Protein AF-E0SQ27-F1 (afdb_monomer_lite)

Secondary structure (DSSP, 8-state):
-----------EE-TTT--EESSPEEE--TT-SS-EEESSHHHHHHHHHHHHHHHHHHHHHHHHHHHHTTS--

pLDDT: mean 78.58, std 18.34, range [38.5, 96.44]

Sequence (73 aa):
MPLEIKGIESVYRCIVCGKLTSNPIFYKTCCMNKAAIFCSQQCA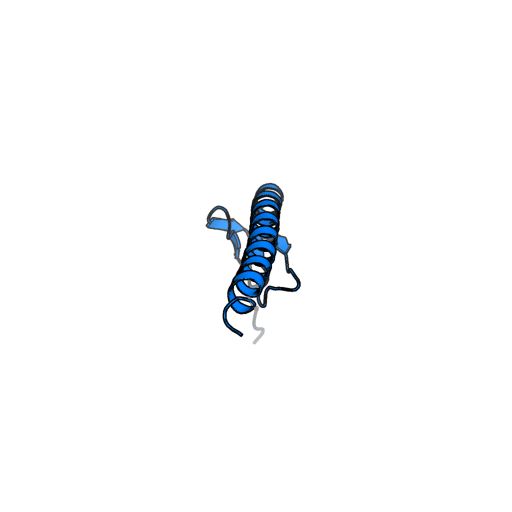QKWISQWIRNQEQIIRKSAQSIKFGKHLM

Structure (mmCIF, N/CA/C/O backbone):
data_AF-E0SQ27-F1
#
_entry.id   AF-E0SQ27-F1
#
loop_
_atom_site.group_PDB
_atom_site.id
_atom_site.type_symbol
_atom_site.label_atom_id
_atom_site.label_alt_id
_atom_site.label_comp_id
_atom_site.label_asym_id
_atom_site.label_entity_id
_atom_site.label_seq_id
_atom_site.pdbx_PDB_ins_code
_atom_site.Cartn_x
_atom_site.Cartn_y
_atom_site.Cartn_z
_atom_site.occupancy
_atom_site.B_iso_or_equiv
_atom_site.auth_seq_id
_atom_site.auth_comp_id
_atom_site.auth_asym_id
_atom_site.auth_atom_id
_atom_site.pdbx_PDB_model_num
ATOM 1 N N . MET A 1 1 ? 34.953 -15.103 -17.047 1.00 38.50 1 MET A N 1
ATOM 2 C CA . MET A 1 1 ? 33.881 -14.725 -17.994 1.00 38.50 1 MET A CA 1
ATOM 3 C C . MET A 1 1 ? 33.004 -13.682 -17.317 1.00 38.50 1 MET A C 1
ATOM 5 O O . MET A 1 1 ? 32.690 -13.902 -16.151 1.00 38.50 1 MET A O 1
ATOM 9 N N . PRO A 1 2 ? 32.659 -12.558 -17.964 1.00 40.38 2 PRO A N 1
ATOM 10 C CA . PRO A 1 2 ? 31.769 -11.573 -17.362 1.00 40.38 2 PRO A CA 1
ATOM 11 C C . PRO A 1 2 ? 30.316 -12.069 -17.423 1.00 40.38 2 PRO A C 1
ATOM 13 O O . PRO A 1 2 ? 29.855 -12.517 -18.469 1.00 40.38 2 PRO A O 1
ATOM 16 N N . LEU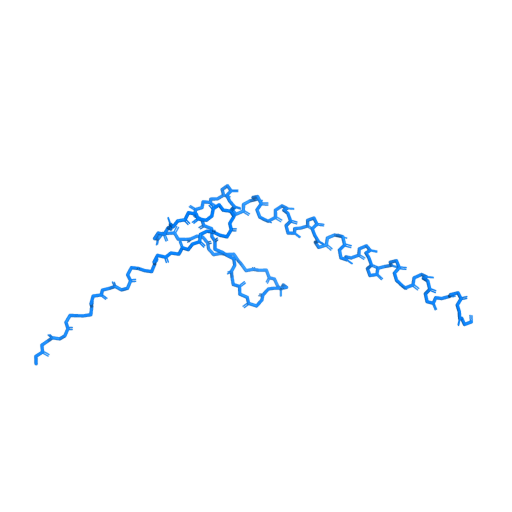 A 1 3 ? 29.620 -12.025 -16.285 1.00 51.38 3 LEU A N 1
ATOM 17 C CA . LEU A 1 3 ? 28.193 -12.327 -16.165 1.00 51.38 3 LEU A CA 1
ATOM 18 C C . LEU A 1 3 ? 27.406 -11.017 -16.283 1.00 51.38 3 LEU A C 1
ATOM 20 O O . LEU A 1 3 ? 27.472 -10.177 -15.388 1.00 51.38 3 LEU A O 1
ATOM 24 N N . GLU A 1 4 ? 26.650 -10.847 -17.367 1.00 51.12 4 GLU A N 1
ATOM 25 C CA . GLU A 1 4 ? 25.605 -9.825 -17.430 1.00 51.12 4 GLU A CA 1
ATOM 26 C C . GLU A 1 4 ? 24.400 -10.289 -16.609 1.00 51.12 4 GLU A C 1
ATOM 28 O O . GLU A 1 4 ? 23.709 -11.252 -16.952 1.00 51.12 4 GLU A O 1
ATOM 33 N N . ILE A 1 5 ? 24.132 -9.592 -15.508 1.00 60.56 5 ILE A N 1
ATOM 34 C CA . ILE A 1 5 ? 22.893 -9.754 -14.752 1.00 60.56 5 ILE A CA 1
ATOM 35 C C . ILE A 1 5 ? 21.829 -8.950 -15.502 1.00 60.56 5 ILE A C 1
ATOM 37 O O . ILE A 1 5 ? 21.797 -7.724 -15.413 1.00 60.56 5 ILE A O 1
ATOM 41 N N . LYS A 1 6 ? 20.963 -9.633 -16.264 1.00 50.94 6 LYS A N 1
ATOM 42 C CA . LYS A 1 6 ? 19.755 -9.014 -16.829 1.00 50.94 6 LYS A CA 1
ATOM 43 C C . LYS A 1 6 ? 18.961 -8.390 -15.681 1.00 50.94 6 LYS A C 1
ATOM 45 O O . LYS A 1 6 ? 18.526 -9.103 -14.777 1.00 50.94 6 LYS A O 1
ATOM 50 N N . GLY A 1 7 ? 18.826 -7.064 -15.704 1.00 52.34 7 GLY A N 1
ATOM 51 C CA . GLY A 1 7 ? 18.091 -6.308 -14.697 1.00 52.34 7 GLY A CA 1
ATOM 52 C C . GLY A 1 7 ? 16.701 -6.902 -14.490 1.00 52.34 7 GLY A C 1
ATOM 53 O O . GLY A 1 7 ? 15.983 -7.177 -15.450 1.00 52.34 7 GLY A O 1
ATOM 54 N N . ILE A 1 8 ? 16.340 -7.145 -13.232 1.00 60.00 8 ILE A N 1
ATOM 55 C CA . ILE A 1 8 ? 15.005 -7.611 -12.872 1.00 60.00 8 ILE A CA 1
ATOM 56 C C . ILE A 1 8 ? 14.074 -6.412 -13.063 1.00 60.00 8 ILE A C 1
ATOM 58 O O . ILE A 1 8 ? 13.889 -5.618 -12.143 1.00 60.00 8 ILE A O 1
ATOM 62 N N . GLU A 1 9 ? 13.509 -6.244 -14.258 1.00 64.88 9 GLU A N 1
ATOM 63 C CA . GLU A 1 9 ? 12.335 -5.391 -14.426 1.00 64.88 9 GLU A CA 1
ATOM 64 C C . GLU A 1 9 ? 11.189 -6.048 -13.653 1.00 64.88 9 GLU A C 1
ATOM 66 O O . GLU A 1 9 ? 10.509 -6.959 -14.133 1.00 64.88 9 GLU A O 1
ATOM 71 N N . SER A 1 10 ? 11.024 -5.657 -12.391 1.00 78.12 10 SER A N 1
ATOM 72 C CA . SER A 1 10 ? 9.977 -6.194 -11.539 1.00 78.12 10 SER A CA 1
ATOM 73 C C . SER A 1 10 ? 8.632 -5.631 -11.989 1.00 78.12 10 SER A C 1
ATOM 75 O O . SER A 1 10 ? 8.269 -4.484 -11.735 1.00 78.12 10 SER A O 1
ATOM 77 N N . VAL A 1 11 ? 7.875 -6.462 -12.702 1.00 87.69 11 VAL A N 1
ATOM 78 C CA . VAL A 1 11 ? 6.495 -6.160 -13.073 1.00 87.69 11 VAL A CA 1
ATOM 79 C C . VAL A 1 11 ? 5.591 -6.498 -11.892 1.00 87.69 11 VAL A C 1
ATOM 81 O O . VAL A 1 11 ? 5.541 -7.639 -11.431 1.00 87.69 11 VAL A O 1
ATOM 84 N N . TYR A 1 12 ? 4.839 -5.512 -11.412 1.00 91.94 12 TYR A N 1
ATOM 85 C CA . TYR A 1 12 ? 3.927 -5.671 -10.285 1.00 91.94 12 TYR A CA 1
ATOM 86 C C . TYR A 1 12 ? 2.468 -5.620 -10.718 1.00 91.94 12 TYR A C 1
ATOM 88 O O . TYR A 1 12 ? 2.096 -4.893 -11.639 1.00 91.94 12 TYR A O 1
ATOM 96 N N . ARG A 1 13 ? 1.612 -6.356 -10.004 1.00 94.44 13 ARG A N 1
ATOM 97 C CA . ARG A 1 13 ? 0.168 -6.373 -10.241 1.00 94.44 13 ARG A CA 1
ATOM 98 C C . ARG A 1 13 ? -0.557 -5.436 -9.280 1.00 94.44 13 ARG A C 1
ATOM 100 O O . ARG A 1 13 ? -0.448 -5.579 -8.065 1.00 94.44 13 ARG A O 1
ATOM 107 N N . CYS A 1 14 ? -1.332 -4.505 -9.829 1.00 95.50 14 CYS A N 1
ATOM 108 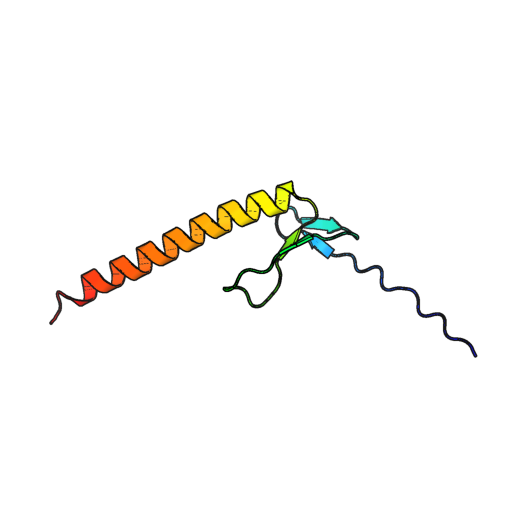C CA . CYS A 1 14 ? -2.191 -3.617 -9.052 1.00 95.50 14 CYS A CA 1
ATOM 109 C C . CYS A 1 14 ? -3.284 -4.413 -8.332 1.00 95.50 14 CYS A C 1
ATOM 111 O O . CYS A 1 14 ? -4.034 -5.150 -8.974 1.00 95.50 14 CYS A O 1
ATOM 113 N N . ILE A 1 15 ? -3.440 -4.206 -7.025 1.00 95.00 15 ILE A N 1
ATOM 114 C CA . ILE A 1 15 ? -4.442 -4.933 -6.228 1.00 95.00 15 ILE A CA 1
ATOM 115 C C . ILE A 1 15 ? -5.884 -4.481 -6.506 1.00 95.00 15 ILE A C 1
ATOM 117 O O . ILE A 1 15 ? -6.826 -5.184 -6.162 1.00 95.00 15 ILE A O 1
ATOM 121 N N . VAL A 1 16 ? -6.062 -3.296 -7.104 1.00 96.00 16 VAL A N 1
ATOM 122 C CA . VAL A 1 16 ? -7.381 -2.666 -7.295 1.00 96.00 16 VAL A CA 1
ATOM 123 C C . VAL A 1 16 ? -7.996 -3.020 -8.642 1.00 96.00 16 VAL A C 1
ATOM 125 O O . VAL A 1 16 ? -9.185 -3.307 -8.714 1.00 96.00 16 VAL A O 1
ATOM 128 N N . CYS A 1 17 ? -7.205 -2.971 -9.715 1.00 96.38 17 CYS A N 1
ATOM 129 C CA . CYS A 1 17 ? -7.686 -3.201 -11.081 1.00 96.38 17 CYS A CA 1
ATOM 130 C C . CYS A 1 17 ? -7.001 -4.379 -11.784 1.00 96.38 17 CYS A C 1
ATOM 132 O O . CYS A 1 17 ? -7.362 -4.712 -12.906 1.00 96.38 17 CYS A O 1
ATOM 134 N N . GLY A 1 18 ? -5.986 -4.992 -11.168 1.00 95.69 18 GLY A N 1
ATOM 135 C CA . GLY A 1 18 ? -5.270 -6.131 -11.738 1.00 95.69 18 GLY A CA 1
ATOM 136 C C . GLY A 1 18 ? -4.268 -5.796 -12.846 1.00 95.69 18 GLY A C 1
ATOM 137 O O . GLY A 1 18 ? -3.607 -6.721 -13.315 1.00 95.69 18 GLY A O 1
ATOM 138 N N . LYS A 1 19 ? -4.124 -4.524 -13.249 1.00 95.81 19 LYS A N 1
ATOM 139 C CA . LYS A 1 19 ? -3.163 -4.085 -14.276 1.00 95.81 19 LYS A CA 1
ATOM 140 C C . LYS A 1 19 ? -1.718 -4.325 -13.826 1.00 95.81 19 LYS A C 1
ATOM 142 O O . LYS A 1 19 ? -1.384 -4.098 -12.661 1.00 95.81 19 LYS A O 1
ATOM 147 N N . LEU A 1 20 ? -0.871 -4.741 -14.764 1.00 94.50 20 LEU A N 1
ATOM 148 C CA . LEU A 1 20 ? 0.572 -4.865 -14.574 1.00 94.50 20 LEU A CA 1
ATOM 149 C C . LEU A 1 20 ? 1.268 -3.506 -14.761 1.00 94.50 20 LEU A C 1
ATOM 151 O O . LEU A 1 20 ? 0.918 -2.752 -15.671 1.00 94.50 20 LEU A O 1
ATOM 155 N N . THR A 1 21 ? 2.227 -3.179 -13.896 1.00 91.88 21 THR A N 1
ATOM 156 C CA . THR A 1 21 ? 3.018 -1.941 -13.957 1.00 91.88 21 THR A CA 1
ATOM 157 C C . THR A 1 21 ? 4.482 -2.218 -13.631 1.00 91.88 21 THR A C 1
ATOM 159 O O . THR A 1 21 ? 4.777 -2.984 -12.714 1.00 91.88 21 THR A O 1
ATOM 162 N N . SER A 1 22 ? 5.391 -1.577 -14.360 1.00 91.75 22 SER A N 1
ATOM 163 C CA . SER A 1 22 ? 6.822 -1.517 -14.033 1.00 91.75 22 SER A CA 1
ATOM 164 C C . SER A 1 22 ? 7.151 -0.377 -13.063 1.00 91.75 22 SER A C 1
ATOM 166 O O . SER A 1 22 ? 8.193 -0.399 -12.421 1.00 91.75 22 SER A O 1
ATOM 168 N N . ASN A 1 23 ? 6.244 0.596 -12.906 1.00 90.31 23 ASN A N 1
ATOM 169 C CA . ASN A 1 23 ? 6.375 1.702 -11.959 1.00 90.31 23 ASN A CA 1
ATOM 170 C C . ASN A 1 23 ? 5.220 1.656 -10.939 1.00 90.31 23 ASN A C 1
ATOM 172 O O . ASN A 1 23 ? 4.163 2.263 -11.160 1.00 90.31 23 ASN A O 1
ATOM 176 N N . PRO A 1 24 ? 5.332 0.827 -9.887 1.00 92.56 24 PRO A N 1
ATOM 177 C CA . PRO A 1 24 ? 4.303 0.690 -8.864 1.00 92.56 24 PRO A CA 1
ATOM 178 C C . PRO A 1 24 ? 4.328 1.827 -7.839 1.00 92.56 24 PRO A C 1
ATOM 180 O O . PRO A 1 24 ? 5.374 2.343 -7.458 1.00 92.56 24 PRO A O 1
ATOM 183 N N . ILE A 1 25 ? 3.156 2.123 -7.286 1.00 93.06 25 ILE A N 1
ATOM 184 C CA . ILE A 1 25 ? 3.022 2.885 -6.045 1.00 93.06 25 ILE A CA 1
ATOM 185 C C . ILE A 1 25 ? 2.828 1.880 -4.913 1.00 93.06 25 ILE A C 1
ATOM 187 O O . ILE A 1 25 ? 1.863 1.110 -4.927 1.00 93.06 25 ILE A O 1
ATOM 191 N N . PHE A 1 26 ? 3.725 1.903 -3.931 1.00 91.12 26 PHE A N 1
ATOM 192 C CA . PHE A 1 26 ? 3.606 1.104 -2.716 1.00 91.12 26 PHE A CA 1
ATOM 193 C C . PHE A 1 26 ? 2.976 1.926 -1.598 1.00 91.12 26 PHE A C 1
ATOM 195 O O . PHE A 1 26 ? 3.373 3.063 -1.352 1.00 91.12 26 PHE A O 1
ATOM 202 N N . TYR A 1 27 ? 2.025 1.335 -0.884 1.00 88.69 27 TYR A N 1
ATOM 203 C CA . TYR A 1 27 ? 1.424 1.949 0.294 1.00 88.69 27 TYR A CA 1
ATOM 204 C C . TYR A 1 27 ? 1.413 0.957 1.449 1.00 88.69 27 TYR A C 1
ATOM 206 O O . TYR A 1 27 ? 1.002 -0.193 1.290 1.00 88.69 27 TYR A O 1
ATOM 214 N N . LYS A 1 28 ? 1.863 1.394 2.624 1.00 88.25 28 LYS A N 1
ATOM 215 C CA . LYS A 1 28 ? 1.897 0.572 3.833 1.00 88.25 28 LYS A CA 1
ATOM 216 C C . LYS A 1 28 ? 1.159 1.300 4.946 1.00 88.25 28 LYS A C 1
ATOM 218 O O . LYS A 1 28 ? 1.473 2.441 5.259 1.00 88.25 28 LYS A O 1
ATOM 223 N N . THR A 1 29 ? 0.194 0.619 5.546 1.00 84.38 29 THR A N 1
ATOM 224 C CA . THR A 1 29 ? -0.521 1.088 6.738 1.00 84.38 29 THR A CA 1
ATOM 225 C C . THR A 1 29 ? 0.010 0.367 7.973 1.00 84.38 29 THR A C 1
ATOM 227 O O . THR A 1 29 ? 0.472 -0.769 7.861 1.00 84.38 29 THR A O 1
ATOM 230 N N . CYS A 1 30 ? -0.113 0.970 9.159 1.00 82.56 30 CYS A N 1
ATOM 231 C CA . CYS A 1 30 ? 0.330 0.363 10.424 1.00 82.56 30 CYS A CA 1
ATOM 232 C C . CYS A 1 30 ? -0.292 -1.021 10.695 1.00 82.56 30 CYS A C 1
ATOM 234 O O . CYS A 1 30 ? 0.346 -1.866 11.310 1.00 82.56 30 CYS A O 1
ATOM 236 N N . CYS A 1 31 ? -1.497 -1.281 10.178 1.00 81.31 31 CYS A N 1
ATOM 237 C CA . CYS A 1 31 ? -2.218 -2.543 10.367 1.00 81.31 31 CYS A CA 1
ATOM 238 C C . CYS A 1 31 ? -1.956 -3.597 9.271 1.00 81.31 31 CYS A C 1
ATOM 240 O O . CYS A 1 31 ? -2.704 -4.569 9.180 1.00 81.31 31 CYS A O 1
ATOM 242 N N . MET A 1 32 ? -0.955 -3.414 8.398 1.00 82.69 32 MET A N 1
ATOM 243 C CA . MET A 1 32 ? -0.662 -4.353 7.306 1.00 82.69 32 MET A CA 1
ATOM 244 C C . MET A 1 32 ? 0.802 -4.802 7.286 1.00 82.69 32 MET A C 1
ATOM 246 O O . MET A 1 32 ? 1.723 -3.992 7.192 1.00 82.69 32 MET A O 1
ATOM 250 N N . ASN A 1 33 ? 1.006 -6.124 7.271 1.00 84.94 33 ASN A N 1
ATOM 251 C CA . ASN A 1 33 ? 2.336 -6.742 7.198 1.00 84.94 33 ASN A CA 1
ATOM 252 C C . ASN A 1 33 ? 2.995 -6.597 5.816 1.00 84.94 33 ASN A C 1
ATOM 254 O O . ASN A 1 33 ? 4.220 -6.575 5.717 1.00 84.94 33 ASN A O 1
ATOM 258 N N . LYS A 1 34 ? 2.201 -6.488 4.743 1.00 86.94 34 LYS A N 1
ATOM 259 C CA . LYS A 1 34 ? 2.676 -6.342 3.357 1.00 86.94 34 LYS A CA 1
ATOM 260 C C . LYS A 1 34 ? 2.187 -5.023 2.762 1.00 86.94 34 LYS A C 1
ATOM 262 O O . LYS A 1 34 ? 1.072 -4.599 3.055 1.00 86.94 34 LYS A O 1
ATOM 267 N N . ALA A 1 35 ? 3.009 -4.393 1.924 1.00 88.00 35 ALA A N 1
ATOM 268 C CA . ALA A 1 35 ? 2.619 -3.184 1.204 1.00 88.00 35 ALA A CA 1
ATOM 269 C C . ALA A 1 35 ? 1.571 -3.500 0.125 1.00 88.00 35 ALA A C 1
ATOM 271 O O . ALA A 1 35 ? 1.680 -4.494 -0.596 1.00 88.00 35 ALA A O 1
ATOM 272 N N . ALA A 1 36 ? 0.570 -2.635 0.012 1.00 92.06 36 ALA A N 1
ATOM 273 C CA . ALA A 1 36 ? -0.378 -2.620 -1.088 1.00 92.06 36 ALA A CA 1
ATOM 274 C C . ALA A 1 36 ? 0.279 -2.005 -2.331 1.00 92.06 36 ALA A C 1
ATOM 276 O O . ALA A 1 36 ? 1.025 -1.031 -2.218 1.00 92.06 36 ALA A O 1
ATOM 277 N N . ILE A 1 37 ? 0.002 -2.576 -3.505 1.00 94.31 37 ILE A N 1
ATOM 278 C CA . ILE A 1 37 ? 0.641 -2.190 -4.766 1.00 94.31 37 ILE A CA 1
ATOM 279 C C . ILE A 1 37 ? -0.396 -1.631 -5.735 1.00 94.31 37 ILE A C 1
ATOM 281 O O . ILE A 1 37 ? -1.425 -2.268 -5.989 1.00 94.31 37 ILE A O 1
ATOM 285 N N . PHE A 1 38 ? -0.107 -0.469 -6.321 1.00 95.81 38 PHE A N 1
ATOM 286 C CA . PHE A 1 38 ? -1.008 0.222 -7.241 1.00 95.81 38 PHE A CA 1
ATOM 287 C C . PHE A 1 38 ? -0.312 0.628 -8.535 1.00 95.81 38 PHE A C 1
ATOM 289 O O . PHE A 1 38 ? 0.853 1.009 -8.536 1.00 95.81 38 PHE A O 1
ATOM 296 N N . CYS A 1 39 ? -1.056 0.603 -9.641 1.00 95.62 39 CYS A N 1
ATOM 297 C CA . CYS A 1 39 ? -0.575 1.090 -10.937 1.00 95.62 39 CYS A CA 1
ATOM 298 C C . CYS A 1 39 ? -0.839 2.583 -11.179 1.00 95.62 39 CYS A C 1
ATOM 300 O O . CYS A 1 39 ? -0.391 3.116 -12.187 1.00 95.62 39 CYS A O 1
ATOM 302 N N . SER A 1 40 ? -1.634 3.245 -10.333 1.00 95.69 40 SER A N 1
ATOM 303 C CA . SER A 1 40 ? -1.959 4.666 -10.474 1.00 95.69 40 SER A CA 1
ATOM 304 C C . SER A 1 40 ? -2.426 5.275 -9.155 1.00 95.69 40 SER A C 1
ATOM 306 O O . SER A 1 40 ? -2.909 4.573 -8.260 1.00 95.69 40 SER A O 1
ATOM 308 N N . GL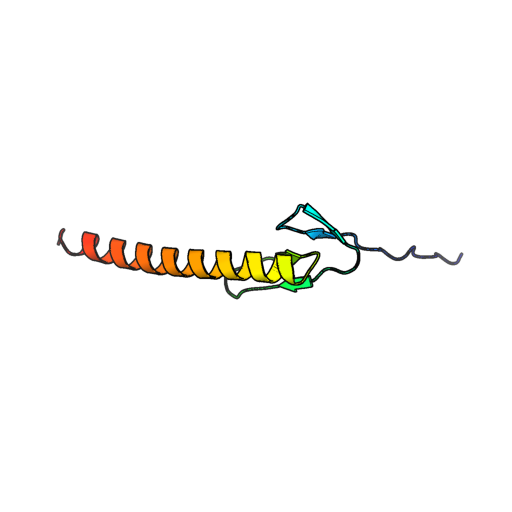N A 1 41 ? -2.342 6.603 -9.066 1.00 95.44 41 GLN A N 1
ATOM 309 C CA . GLN A 1 41 ? -2.803 7.365 -7.906 1.00 95.44 41 GLN A C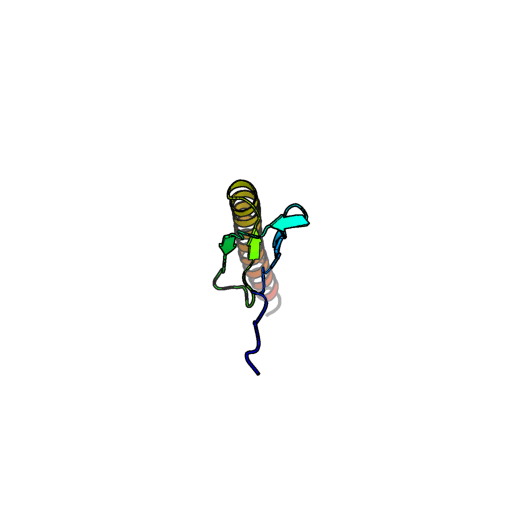A 1
ATOM 310 C C . GLN A 1 41 ? -4.316 7.204 -7.681 1.00 95.44 41 GLN A C 1
ATOM 312 O O . GLN A 1 41 ? -4.764 7.097 -6.545 1.00 95.44 41 GLN A O 1
ATOM 317 N N . GLN A 1 42 ? -5.099 7.084 -8.758 1.00 96.44 42 GLN A N 1
ATOM 318 C CA . GLN A 1 42 ? -6.541 6.824 -8.688 1.00 96.44 42 GLN A CA 1
ATOM 319 C C . GLN A 1 42 ? -6.849 5.482 -8.004 1.00 96.44 42 GLN A C 1
ATOM 321 O O . GLN A 1 42 ? -7.730 5.409 -7.146 1.00 96.44 42 GLN A O 1
ATOM 326 N N . CYS A 1 43 ? -6.099 4.421 -8.335 1.00 95.56 43 CYS A N 1
ATOM 327 C CA . CYS A 1 43 ? -6.245 3.120 -7.678 1.00 95.56 43 CYS A CA 1
ATOM 328 C C . CYS A 1 43 ? -5.875 3.206 -6.195 1.00 95.56 43 CYS A C 1
ATOM 330 O O . CYS A 1 43 ? -6.617 2.701 -5.354 1.00 95.56 43 CYS A O 1
ATOM 332 N N . ALA A 1 44 ? -4.774 3.891 -5.874 1.00 94.38 44 ALA A N 1
ATOM 333 C CA . ALA A 1 44 ? -4.355 4.094 -4.493 1.00 94.38 44 ALA A CA 1
ATOM 334 C C . ALA A 1 44 ? -5.439 4.819 -3.673 1.00 94.38 44 ALA A C 1
ATOM 336 O O . ALA A 1 44 ? -5.848 4.320 -2.629 1.00 94.38 44 ALA A O 1
ATOM 337 N N . GLN A 1 45 ? -5.981 5.934 -4.174 1.00 95.50 45 GLN A N 1
ATOM 338 C CA . GLN A 1 45 ? -7.023 6.708 -3.483 1.00 95.50 45 GLN A CA 1
ATOM 339 C C . GLN A 1 45 ? -8.319 5.916 -3.274 1.00 95.50 45 GLN A C 1
ATOM 341 O O . GLN A 1 45 ? -8.920 5.969 -2.195 1.00 95.50 45 GLN A O 1
ATOM 346 N N . LYS A 1 46 ? -8.732 5.131 -4.279 1.00 95.81 46 LYS A N 1
ATOM 347 C CA . LYS A 1 46 ? -9.900 4.246 -4.168 1.00 95.81 46 LYS A CA 1
ATOM 348 C C . LYS A 1 46 ? -9.705 3.215 -3.057 1.00 95.81 46 LYS A C 1
ATOM 350 O O . LYS A 1 46 ? -10.608 3.014 -2.246 1.00 95.81 46 LYS A O 1
ATOM 355 N N . TRP A 1 47 ? -8.529 2.592 -3.005 1.00 94.94 47 TRP A N 1
ATOM 356 C CA . TRP A 1 47 ? -8.210 1.601 -1.984 1.00 94.94 47 TRP A CA 1
ATOM 357 C C . TRP A 1 47 ? -8.105 2.219 -0.586 1.00 94.94 47 TRP A C 1
ATOM 359 O O . TRP A 1 47 ? -8.709 1.689 0.339 1.00 94.94 47 TRP A O 1
ATOM 369 N N . ILE A 1 48 ? -7.429 3.364 -0.433 1.00 92.81 48 ILE A N 1
ATOM 370 C CA . ILE A 1 48 ? -7.305 4.080 0.851 1.00 92.81 48 ILE A CA 1
ATOM 371 C C . ILE A 1 48 ? -8.691 4.437 1.397 1.00 92.81 48 ILE A C 1
ATOM 373 O O . ILE A 1 48 ? -8.991 4.162 2.557 1.00 92.81 48 ILE A O 1
ATOM 377 N N . SER A 1 49 ? -9.565 4.981 0.547 1.00 93.06 49 SER A N 1
ATOM 378 C CA . SER A 1 49 ? -10.930 5.353 0.938 1.00 93.06 49 SER A CA 1
ATOM 379 C C . SER A 1 49 ? -11.739 4.153 1.442 1.00 93.06 49 SER A C 1
ATOM 381 O O . SER A 1 49 ? -12.457 4.252 2.436 1.00 93.06 49 SER A O 1
ATOM 383 N N . GLN A 1 50 ? -11.621 3.002 0.773 1.00 91.62 50 GLN A N 1
ATOM 384 C CA . GLN A 1 50 ? -12.261 1.759 1.214 1.00 91.62 50 GLN A CA 1
ATOM 385 C C . GLN A 1 50 ? -11.631 1.217 2.500 1.00 91.62 50 GLN A C 1
ATOM 387 O O . GLN A 1 50 ? -12.345 0.768 3.394 1.00 91.62 50 GLN A O 1
ATOM 392 N N . TRP A 1 51 ? -10.306 1.288 2.615 1.00 91.06 51 TRP A N 1
ATOM 393 C CA . TRP A 1 51 ? -9.578 0.822 3.786 1.00 91.06 51 TRP A CA 1
ATOM 394 C C . TRP A 1 51 ? -9.978 1.600 5.045 1.00 91.06 51 TRP A C 1
ATOM 396 O O . TRP A 1 51 ? -10.316 0.973 6.046 1.00 91.06 51 TRP A O 1
ATOM 406 N N . ILE A 1 52 ? -10.041 2.936 4.979 1.00 90.12 52 ILE A N 1
ATOM 407 C CA . ILE A 1 52 ? -10.473 3.793 6.099 1.00 90.12 52 ILE A CA 1
ATOM 408 C C . ILE A 1 52 ? -11.896 3.429 6.543 1.00 90.12 52 ILE A C 1
ATOM 410 O O . ILE A 1 52 ? -12.123 3.174 7.725 1.00 90.12 52 ILE A O 1
ATOM 414 N N . ARG A 1 53 ? -12.837 3.302 5.596 1.00 90.06 53 ARG A N 1
ATOM 415 C CA . ARG A 1 53 ? -14.222 2.887 5.894 1.00 90.06 53 ARG A CA 1
ATOM 416 C C . ARG A 1 53 ? -14.279 1.536 6.607 1.00 90.06 53 ARG A C 1
ATOM 418 O O . ARG A 1 53 ? -15.066 1.359 7.533 1.00 90.06 53 ARG A O 1
ATOM 425 N N . ASN A 1 54 ? -13.434 0.588 6.207 1.00 87.56 54 ASN A N 1
ATOM 426 C CA . ASN A 1 54 ? -13.367 -0.718 6.859 1.00 87.56 54 ASN A CA 1
ATOM 427 C C . ASN A 1 54 ? -12.805 -0.615 8.287 1.00 87.56 54 ASN A C 1
ATOM 429 O O . ASN A 1 54 ? -13.314 -1.293 9.179 1.00 87.56 54 ASN A O 1
ATOM 433 N N . GLN A 1 55 ? -11.812 0.247 8.534 1.00 84.69 55 GLN A N 1
ATOM 434 C CA . GLN A 1 55 ? -11.287 0.474 9.889 1.00 84.69 55 GLN A CA 1
ATOM 435 C C . GLN A 1 55 ? -12.350 1.066 10.821 1.00 84.69 55 GLN A C 1
ATOM 437 O O . GLN A 1 55 ? -12.523 0.588 11.943 1.00 84.69 55 GLN A O 1
ATOM 442 N N . GLU A 1 56 ? -13.126 2.041 10.347 1.00 83.56 56 GLU A N 1
ATOM 443 C CA . GLU A 1 56 ? -14.230 2.618 11.124 1.00 83.56 56 GLU A CA 1
ATOM 444 C C . GLU A 1 56 ? -15.271 1.561 11.521 1.00 83.56 56 GLU A C 1
ATOM 446 O O . GLU A 1 56 ? -15.777 1.561 12.646 1.00 83.56 56 GLU A O 1
ATOM 451 N N . GLN A 1 57 ? -15.576 0.620 10.623 1.00 79.50 57 GLN A N 1
ATOM 452 C CA . GLN A 1 57 ? -16.494 -0.480 10.919 1.00 79.50 57 GLN A CA 1
ATOM 453 C C . GLN A 1 57 ? -15.928 -1.459 11.952 1.00 79.50 57 GLN A C 1
ATOM 455 O O . GLN A 1 57 ? -16.679 -1.927 12.810 1.00 79.50 57 GLN A O 1
ATOM 460 N N . ILE A 1 58 ? -14.628 -1.761 11.897 1.00 75.19 58 ILE A N 1
ATOM 461 C CA . ILE A 1 58 ? -13.962 -2.619 12.889 1.00 75.19 58 ILE A CA 1
ATOM 462 C C . ILE A 1 58 ? -14.059 -1.986 14.281 1.00 75.19 58 ILE A C 1
ATOM 464 O O . ILE A 1 58 ? -14.462 -2.665 15.226 1.00 75.19 58 ILE A O 1
ATOM 468 N N . ILE A 1 59 ? -13.787 -0.681 14.395 1.00 69.12 59 ILE A N 1
ATOM 469 C CA . ILE A 1 59 ? -13.895 0.069 15.658 1.00 69.12 59 ILE A CA 1
ATOM 470 C C . ILE A 1 59 ? -15.333 0.041 16.205 1.00 69.12 59 ILE A C 1
ATOM 472 O O . ILE A 1 59 ? -15.552 -0.127 17.404 1.00 69.12 59 ILE A O 1
ATOM 476 N N . ARG A 1 60 ? -16.346 0.167 15.339 1.00 64.88 60 ARG A N 1
ATOM 477 C CA . ARG A 1 60 ? -17.755 0.109 15.770 1.00 64.88 60 ARG A CA 1
ATOM 478 C C . ARG A 1 60 ? -18.168 -1.286 16.244 1.00 64.88 60 ARG A C 1
ATOM 480 O O . ARG A 1 60 ? -18.865 -1.403 17.252 1.00 64.88 60 ARG A O 1
ATOM 487 N N . LYS A 1 61 ? -17.729 -2.342 15.552 1.00 63.38 61 LYS A N 1
ATOM 488 C CA . LYS A 1 61 ? -18.024 -3.733 15.937 1.00 63.38 61 LYS A CA 1
ATOM 489 C C . LYS A 1 61 ? -17.365 -4.112 17.263 1.00 63.38 61 LYS A C 1
ATOM 491 O O . LYS A 1 61 ? -18.022 -4.732 18.100 1.00 63.38 61 LYS A O 1
ATOM 496 N N . SER A 1 62 ? -16.115 -3.704 17.493 1.00 61.34 62 SER A N 1
ATOM 497 C CA . SER A 1 62 ? -15.440 -3.954 18.774 1.00 61.34 62 SER A CA 1
ATOM 498 C C . SER A 1 62 ? -16.136 -3.235 19.937 1.00 61.34 62 SER A C 1
ATOM 500 O O . SER A 1 62 ? -16.334 -3.835 20.992 1.00 61.34 62 SER A O 1
ATOM 502 N N . ALA A 1 63 ? -16.618 -2.005 19.731 1.00 59.41 63 ALA A N 1
ATOM 503 C CA . ALA A 1 63 ? -17.387 -1.271 20.739 1.00 59.41 63 ALA A CA 1
ATOM 504 C C . ALA A 1 63 ? -18.748 -1.921 21.074 1.00 59.41 63 ALA A C 1
ATOM 506 O O . ALA A 1 63 ? -19.190 -1.877 22.225 1.00 59.41 63 ALA A O 1
ATOM 507 N N . GLN A 1 64 ? -19.420 -2.542 20.098 1.00 57.91 64 GLN A N 1
ATOM 508 C CA . GLN A 1 64 ? -20.724 -3.181 20.308 1.00 57.91 64 GLN A CA 1
ATOM 509 C C . GLN A 1 64 ? -20.616 -4.515 21.065 1.00 57.91 64 GLN A C 1
ATOM 511 O O . GLN A 1 64 ? -21.475 -4.817 21.894 1.00 57.91 64 GLN A O 1
ATOM 516 N N . SER A 1 65 ? -19.526 -5.264 20.866 1.00 54.75 65 SER A N 1
ATOM 517 C CA . SER A 1 65 ? -19.275 -6.522 21.584 1.00 54.75 65 SER A CA 1
ATOM 518 C C . SER A 1 65 ? -19.052 -6.315 23.091 1.00 54.75 65 SER A C 1
ATOM 520 O O . SER A 1 65 ? -19.446 -7.157 23.894 1.00 54.75 65 SER A O 1
ATOM 522 N N . ILE A 1 66 ? -18.492 -5.168 23.500 1.00 56.41 66 ILE A N 1
ATOM 523 C CA . ILE A 1 66 ? -18.285 -4.830 24.922 1.00 56.41 66 ILE A CA 1
ATOM 524 C C . ILE A 1 66 ? -19.618 -4.536 25.634 1.00 56.41 66 ILE A C 1
ATOM 526 O O . ILE A 1 66 ? -19.753 -4.816 26.824 1.00 56.41 66 ILE A O 1
ATOM 530 N N . LYS A 1 67 ? -20.626 -3.998 24.931 1.00 53.28 67 LYS A N 1
ATOM 531 C CA . LYS A 1 67 ? -21.931 -3.680 25.539 1.00 53.28 67 LYS A CA 1
ATOM 532 C C . LYS A 1 67 ? -22.773 -4.922 25.848 1.00 53.28 67 LYS A C 1
ATOM 534 O O . LYS A 1 67 ? -23.486 -4.909 26.842 1.00 53.28 67 LYS A O 1
ATOM 539 N N . PHE A 1 68 ? -22.657 -5.993 25.062 1.00 52.38 68 PHE A N 1
ATOM 540 C CA . PHE A 1 68 ? -23.373 -7.250 25.328 1.00 52.38 68 PHE A CA 1
ATOM 541 C C . PHE A 1 68 ? -22.733 -8.098 26.439 1.00 52.38 68 PHE A C 1
ATOM 543 O O . PHE A 1 68 ? -23.439 -8.829 27.124 1.00 52.38 68 PHE A O 1
ATOM 550 N N . GLY A 1 69 ? -21.425 -7.963 26.682 1.00 48.44 69 GLY A N 1
ATOM 551 C CA . GLY A 1 69 ? -20.740 -8.667 27.774 1.00 48.44 69 GLY A CA 1
ATOM 552 C C . GLY A 1 69 ? -20.994 -8.099 29.177 1.00 48.44 69 GLY 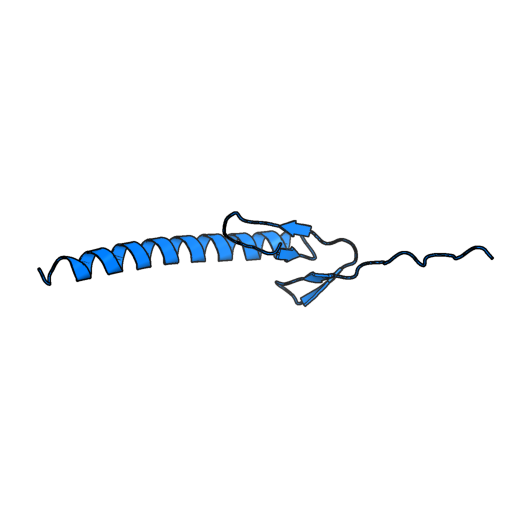A C 1
ATOM 553 O O . GLY A 1 69 ? -20.637 -8.740 30.156 1.00 48.44 69 GLY A O 1
ATOM 554 N N . LYS A 1 70 ? -21.606 -6.912 29.300 1.00 50.19 70 LYS A N 1
ATOM 555 C CA . LYS A 1 70 ? -21.891 -6.258 30.595 1.00 50.19 70 LYS A CA 1
ATOM 556 C C . LYS A 1 70 ? -23.307 -6.496 31.134 1.00 50.19 70 LYS A C 1
ATOM 558 O O . LYS A 1 70 ? -23.664 -5.904 32.143 1.00 50.19 70 LYS A O 1
ATOM 563 N N . HIS A 1 71 ? -24.115 -7.323 30.472 1.00 44.44 71 HIS A N 1
ATOM 564 C CA . HIS A 1 71 ? -25.472 -7.654 30.931 1.00 44.44 71 HIS A CA 1
ATOM 565 C C . HIS A 1 71 ? -25.615 -9.111 31.406 1.00 44.44 71 HIS A C 1
ATOM 567 O O . HIS A 1 71 ? -26.722 -9.573 31.652 1.00 44.44 71 HIS A O 1
ATOM 573 N N . LEU A 1 72 ? -24.492 -9.828 31.522 1.00 50.00 72 LEU A N 1
ATOM 574 C CA . LEU A 1 72 ? -24.406 -11.223 31.972 1.00 50.00 72 LEU A CA 1
ATOM 575 C C . LEU A 1 72 ? -23.418 -11.399 33.145 1.00 50.00 72 LEU A C 1
ATOM 577 O O . LEU A 1 72 ? -22.821 -12.462 33.301 1.00 50.00 72 LEU A O 1
ATOM 581 N N . MET A 1 73 ? -23.250 -10.358 33.964 1.00 39.84 73 MET A N 1
ATOM 582 C CA . MET A 1 73 ? -22.677 -10.444 35.313 1.00 39.84 73 MET A CA 1
ATOM 583 C C . MET A 1 73 ? -23.538 -9.644 36.277 1.00 39.84 73 MET A C 1
ATOM 585 O O . MET A 1 73 ? -23.966 -8.538 35.871 1.00 39.84 73 MET A O 1
#

Foldseek 3Di:
DDDDDPDPLPWDAQPQPRDTDSDWDWDDDPPDPGTHTHPDPVSVVVVVVVVVVVVVVVVVVVVVVVVVVVVPD

Radius of gyration: 20.25 Å; chains: 1; bounding box: 59×22×53 Å

Organism: Ignisphaera aggregans (strain DSM 17230 / JCM 13409 / AQ1.S1) (NCBI:txid583356)